Protein AF-A0A7S3HH13-F1 (afdb_monomer)

Mean predicted aligned error: 16.26 Å

Structure (mmCIF, N/CA/C/O backbone):
data_AF-A0A7S3HH13-F1
#
_entry.id   AF-A0A7S3HH13-F1
#
loop_
_atom_site.group_PDB
_atom_site.id
_atom_site.type_symbol
_atom_site.label_atom_id
_atom_site.label_alt_id
_atom_site.label_comp_id
_atom_site.label_asym_id
_atom_site.label_entity_id
_atom_site.label_seq_id
_atom_site.pdbx_PDB_ins_code
_atom_site.Cartn_x
_atom_site.Cartn_y
_atom_site.Cartn_z
_atom_site.occupancy
_atom_site.B_iso_or_equiv
_atom_site.auth_seq_id
_atom_site.auth_comp_id
_atom_site.auth_asym_id
_atom_site.auth_atom_id
_atom_site.pdbx_PDB_model_num
ATOM 1 N N . MET A 1 1 ? 12.851 4.286 -21.267 1.00 44.50 1 MET A N 1
ATOM 2 C CA . MET A 1 1 ? 12.408 3.759 -19.955 1.00 44.50 1 MET A CA 1
ATOM 3 C C . MET A 1 1 ? 12.378 4.936 -18.988 1.00 44.50 1 MET A C 1
ATOM 5 O O . MET A 1 1 ? 13.259 5.768 -19.090 1.00 44.50 1 MET A O 1
ATOM 9 N N . ALA A 1 2 ? 11.354 5.084 -18.144 1.00 58.03 2 ALA A N 1
ATOM 10 C CA . ALA A 1 2 ? 11.076 6.336 -17.416 1.00 58.03 2 ALA A CA 1
ATOM 11 C C . ALA A 1 2 ? 12.051 6.679 -16.261 1.00 58.03 2 ALA A C 1
ATOM 13 O O . ALA A 1 2 ? 11.865 7.698 -15.606 1.00 58.03 2 ALA A O 1
ATOM 14 N N . PHE A 1 3 ? 13.073 5.852 -16.008 1.00 61.41 3 PHE A N 1
ATOM 15 C CA . PHE A 1 3 ? 14.075 6.069 -14.962 1.00 61.41 3 PHE A CA 1
ATOM 16 C C . PHE A 1 3 ? 15.454 5.583 -15.422 1.00 61.41 3 PHE A C 1
ATOM 18 O O . PHE A 1 3 ? 15.578 4.437 -15.853 1.00 61.41 3 PHE A O 1
ATOM 25 N N . ASP A 1 4 ? 16.478 6.425 -15.264 1.00 76.19 4 ASP A N 1
ATOM 26 C CA . ASP A 1 4 ? 17.871 6.103 -15.622 1.00 76.19 4 ASP A CA 1
ATOM 27 C C . ASP A 1 4 ? 18.625 5.362 -14.503 1.00 76.19 4 ASP A C 1
ATOM 29 O O . ASP A 1 4 ? 19.673 4.768 -14.736 1.00 76.19 4 ASP A O 1
ATOM 33 N N . ASN A 1 5 ? 18.092 5.371 -13.274 1.00 85.62 5 ASN A N 1
ATOM 34 C CA . ASN A 1 5 ? 18.726 4.779 -12.095 1.00 85.62 5 ASN A CA 1
ATOM 35 C C . ASN A 1 5 ? 17.755 3.875 -11.327 1.00 85.62 5 ASN A C 1
ATOM 37 O O . ASN A 1 5 ? 16.697 4.322 -10.878 1.00 85.62 5 ASN A O 1
ATOM 41 N N . PHE A 1 6 ? 18.161 2.621 -11.098 1.00 85.94 6 PHE A N 1
ATOM 42 C CA . PHE A 1 6 ? 17.377 1.630 -10.347 1.00 85.94 6 PHE A CA 1
ATOM 43 C C . PHE A 1 6 ? 17.062 2.092 -8.916 1.00 85.94 6 PHE A C 1
ATOM 45 O O . PHE A 1 6 ? 15.923 2.002 -8.466 1.00 85.94 6 PHE A O 1
ATOM 52 N N . SER A 1 7 ? 18.058 2.656 -8.224 1.00 88.31 7 SER A N 1
ATOM 53 C CA . SER A 1 7 ? 17.900 3.167 -6.856 1.00 88.31 7 SER A CA 1
ATOM 54 C C . SER A 1 7 ? 16.862 4.294 -6.782 1.00 88.31 7 SER A C 1
ATOM 56 O O . SER A 1 7 ? 15.969 4.274 -5.937 1.00 88.31 7 SER A O 1
ATOM 58 N N . THR A 1 8 ? 16.904 5.241 -7.726 1.00 88.38 8 THR A N 1
ATOM 59 C CA . THR A 1 8 ? 15.924 6.332 -7.799 1.00 88.38 8 THR A CA 1
ATOM 60 C C . THR A 1 8 ? 14.520 5.801 -8.068 1.00 88.38 8 THR A C 1
ATOM 62 O O . THR A 1 8 ? 13.590 6.205 -7.378 1.00 88.38 8 THR A O 1
ATOM 65 N N . ALA A 1 9 ? 14.367 4.856 -9.004 1.00 88.81 9 ALA A N 1
ATOM 66 C CA . ALA A 1 9 ? 13.074 4.239 -9.297 1.00 88.81 9 ALA A CA 1
ATOM 67 C C . ALA A 1 9 ? 12.477 3.559 -8.054 1.00 88.81 9 ALA A C 1
ATOM 69 O O . ALA A 1 9 ? 11.316 3.794 -7.717 1.00 88.81 9 ALA A O 1
ATOM 70 N N . GLN A 1 10 ? 13.283 2.778 -7.330 1.00 90.19 10 GLN A N 1
ATOM 71 C CA . GLN A 1 10 ? 12.865 2.112 -6.097 1.00 90.19 10 GLN A CA 1
ATOM 72 C C . GLN A 1 10 ? 12.397 3.116 -5.036 1.00 90.19 10 GLN A C 1
ATOM 74 O O . GLN A 1 10 ? 11.313 2.953 -4.472 1.00 90.19 10 GLN A O 1
ATOM 79 N N . ILE A 1 11 ? 13.185 4.165 -4.783 1.00 92.25 11 ILE A N 1
ATOM 80 C CA . ILE A 1 11 ? 12.843 5.200 -3.798 1.00 92.25 11 ILE A CA 1
ATOM 81 C C . ILE A 1 11 ? 11.548 5.916 -4.202 1.00 92.25 11 ILE A C 1
ATOM 83 O O . ILE A 1 11 ? 10.657 6.088 -3.370 1.00 92.25 11 ILE A O 1
ATOM 87 N N . SER A 1 12 ? 11.396 6.290 -5.475 1.00 92.06 12 SER A N 1
ATOM 88 C CA . SER A 1 12 ? 10.181 6.945 -5.971 1.00 92.06 12 SER A CA 1
ATOM 89 C C . SER A 1 12 ? 8.937 6.075 -5.783 1.00 92.06 12 SER A C 1
ATOM 91 O O . SER A 1 12 ? 7.912 6.569 -5.316 1.00 92.06 12 SER A O 1
ATOM 93 N N . ILE A 1 13 ? 9.027 4.777 -6.080 1.00 90.75 13 ILE A N 1
ATOM 94 C CA . ILE A 1 13 ? 7.917 3.829 -5.903 1.00 90.75 13 ILE A CA 1
ATOM 95 C C . ILE A 1 13 ? 7.550 3.682 -4.423 1.00 90.75 13 ILE A C 1
ATOM 97 O O . ILE A 1 13 ? 6.366 3.670 -4.086 1.00 90.75 13 ILE A O 1
ATOM 101 N N . MET A 1 14 ? 8.540 3.625 -3.526 1.00 90.50 14 MET A N 1
ATOM 102 C CA . MET A 1 14 ? 8.284 3.596 -2.082 1.00 90.50 14 MET A CA 1
ATOM 103 C C . MET A 1 14 ? 7.531 4.843 -1.612 1.00 90.50 14 MET A C 1
ATOM 105 O O . MET A 1 14 ? 6.549 4.719 -0.880 1.00 90.50 14 MET A O 1
ATOM 109 N N . VAL A 1 15 ? 7.952 6.032 -2.058 1.00 93.69 15 VAL A N 1
ATOM 110 C CA . VAL A 1 15 ? 7.290 7.297 -1.704 1.00 93.69 15 VAL A CA 1
ATOM 111 C C . VAL A 1 15 ? 5.853 7.323 -2.216 1.00 93.69 15 VAL A C 1
ATOM 113 O O . VAL A 1 15 ? 4.948 7.653 -1.452 1.00 93.69 15 VAL A O 1
ATOM 116 N N . ILE A 1 16 ? 5.624 6.929 -3.471 1.00 91.88 16 ILE A N 1
ATOM 117 C CA . ILE A 1 16 ? 4.275 6.865 -4.050 1.00 91.88 16 ILE A CA 1
ATOM 118 C C . ILE A 1 16 ? 3.397 5.910 -3.236 1.00 91.88 16 ILE A C 1
ATOM 120 O O . ILE A 1 16 ? 2.324 6.308 -2.792 1.00 91.88 16 ILE A O 1
ATOM 124 N N . ASN A 1 17 ? 3.872 4.693 -2.956 1.00 90.75 17 ASN A N 1
ATOM 125 C CA . ASN A 1 17 ? 3.117 3.710 -2.177 1.00 90.75 17 ASN A CA 1
ATOM 126 C C . ASN A 1 17 ? 2.773 4.216 -0.772 1.00 90.75 17 ASN A C 1
ATOM 128 O O . ASN A 1 17 ? 1.643 4.045 -0.312 1.00 90.75 17 ASN A O 1
ATOM 132 N N . PHE A 1 18 ? 3.727 4.858 -0.095 1.00 90.25 18 PHE A N 1
ATOM 133 C CA . PHE A 1 18 ? 3.506 5.409 1.238 1.00 90.25 18 PHE A CA 1
ATOM 134 C C . PHE A 1 18 ? 2.478 6.546 1.224 1.00 90.25 18 PHE A C 1
ATOM 136 O O . PHE A 1 18 ? 1.515 6.514 1.992 1.00 90.25 18 PHE A O 1
ATOM 143 N N . VAL A 1 19 ? 2.642 7.524 0.328 1.00 93.94 19 VAL A N 1
ATOM 144 C CA . VAL A 1 19 ? 1.737 8.678 0.222 1.00 93.94 19 VAL A CA 1
ATOM 145 C C . VAL A 1 19 ? 0.333 8.231 -0.177 1.00 93.94 19 VAL A C 1
ATOM 147 O O . VAL A 1 19 ? -0.637 8.647 0.454 1.00 93.94 19 VAL A O 1
ATOM 150 N N . THR A 1 20 ? 0.205 7.351 -1.172 1.00 91.31 20 THR A N 1
ATOM 151 C CA . THR A 1 20 ? -1.091 6.797 -1.584 1.00 91.31 20 THR A CA 1
ATOM 152 C C . THR A 1 20 ? -1.766 6.057 -0.432 1.00 91.31 20 THR A C 1
ATOM 154 O O . THR A 1 20 ? -2.949 6.282 -0.182 1.00 91.31 20 THR A O 1
ATOM 157 N N . GLY A 1 21 ? -1.016 5.240 0.311 1.00 91.31 21 GLY A N 1
ATOM 158 C CA . GLY A 1 21 ? -1.506 4.577 1.517 1.00 91.31 21 GLY A CA 1
ATOM 159 C C . GLY A 1 21 ? -2.059 5.544 2.551 1.00 91.31 21 GLY A C 1
ATOM 160 O O . GLY A 1 21 ? -3.198 5.410 2.995 1.00 91.31 21 GLY A O 1
ATOM 161 N N . PHE A 1 22 ? -1.265 6.555 2.894 1.00 91.56 22 PHE A N 1
ATOM 162 C CA . PHE A 1 22 ? -1.641 7.566 3.872 1.00 91.56 22 PHE A CA 1
ATOM 163 C C . PHE A 1 22 ? -2.902 8.340 3.458 1.00 91.56 22 PHE A C 1
ATOM 165 O O . PHE A 1 22 ? -3.839 8.466 4.249 1.00 91.56 22 PHE A O 1
ATOM 172 N N . VAL A 1 23 ? -2.964 8.801 2.204 1.00 93.06 23 VAL A N 1
ATOM 173 C CA . VAL A 1 23 ? -4.130 9.517 1.658 1.00 93.06 23 VAL A CA 1
ATOM 174 C C . VAL A 1 23 ? -5.383 8.645 1.708 1.00 93.06 23 VAL A C 1
ATOM 176 O O . VAL A 1 23 ? -6.454 9.132 2.060 1.00 93.06 23 VAL A O 1
ATOM 179 N N . MET A 1 24 ? -5.261 7.355 1.402 1.00 91.94 24 MET A N 1
ATOM 180 C CA . MET A 1 24 ? -6.382 6.419 1.400 1.00 91.94 24 MET A CA 1
ATOM 181 C C . MET A 1 24 ? -6.944 6.168 2.806 1.00 91.94 24 MET A C 1
ATOM 183 O O . MET A 1 24 ? -8.163 6.146 2.990 1.00 91.94 24 MET A O 1
ATOM 187 N N . VAL A 1 25 ? -6.071 6.039 3.810 1.00 92.62 25 VAL A N 1
ATOM 188 C CA . VAL A 1 25 ? -6.474 5.896 5.222 1.00 92.62 25 VAL A CA 1
ATOM 189 C C . VAL A 1 25 ? -7.204 7.148 5.693 1.00 92.62 25 VAL A C 1
ATOM 191 O O . VAL A 1 25 ? -8.279 7.048 6.286 1.00 92.62 25 VAL A O 1
ATOM 194 N N . LEU A 1 26 ? -6.652 8.324 5.381 1.00 92.00 26 LEU A N 1
ATOM 195 C CA . LEU A 1 26 ? -7.261 9.603 5.730 1.00 92.00 26 LEU A CA 1
ATOM 196 C C . LEU A 1 26 ? -8.623 9.778 5.047 1.00 92.00 26 LEU A C 1
ATOM 198 O O . LEU A 1 26 ? -9.594 10.150 5.702 1.00 92.00 26 LEU A O 1
ATOM 202 N N . ALA A 1 27 ? -8.712 9.465 3.753 1.00 91.31 27 ALA A N 1
ATOM 203 C CA . ALA A 1 27 ? -9.956 9.535 2.996 1.00 91.31 27 ALA A CA 1
ATOM 204 C C . ALA A 1 27 ? -11.033 8.641 3.621 1.00 91.31 27 ALA A C 1
ATOM 206 O O . ALA A 1 27 ? -12.136 9.113 3.890 1.00 91.31 27 ALA A O 1
ATOM 207 N N . TYR A 1 28 ? -10.710 7.381 3.926 1.00 90.56 28 TYR A N 1
ATOM 208 C CA . TYR A 1 28 ? -11.639 6.477 4.602 1.00 90.56 28 TYR A CA 1
ATOM 209 C C . TYR A 1 28 ? -12.123 7.039 5.945 1.00 90.56 28 TYR A C 1
ATOM 211 O O . TYR A 1 28 ? -13.329 7.066 6.188 1.00 90.56 28 TYR A O 1
ATOM 219 N N . TYR A 1 29 ? -11.210 7.547 6.778 1.00 88.56 29 TYR A N 1
ATOM 220 C CA . TYR A 1 29 ? -11.561 8.124 8.079 1.00 88.56 29 TYR A CA 1
ATOM 221 C C . TYR A 1 29 ? -12.488 9.339 7.966 1.00 88.56 29 TYR A C 1
ATOM 223 O O . TYR A 1 29 ? -13.421 9.486 8.756 1.00 88.56 29 TYR A O 1
ATOM 231 N N . ILE A 1 30 ? -12.270 10.191 6.963 1.00 91.00 30 ILE A N 1
ATOM 232 C CA . ILE A 1 30 ? -13.158 11.323 6.678 1.00 91.00 30 ILE A CA 1
ATOM 233 C C . ILE A 1 30 ? -14.536 10.816 6.230 1.00 91.00 30 ILE A C 1
ATOM 235 O O . ILE A 1 30 ? -15.552 11.288 6.741 1.00 91.00 30 ILE A O 1
ATOM 239 N N . LEU A 1 31 ? -14.582 9.827 5.328 1.00 89.06 31 LEU A N 1
ATOM 240 C CA . LEU A 1 31 ? -15.837 9.281 4.802 1.00 89.06 31 LEU A CA 1
ATOM 241 C C . LEU A 1 31 ? -16.723 8.652 5.886 1.00 89.06 31 LEU A C 1
ATOM 243 O O . LEU A 1 31 ? -17.940 8.818 5.818 1.00 89.06 31 LEU A O 1
ATOM 247 N N . ILE A 1 32 ? -16.142 7.945 6.862 1.00 88.88 32 ILE A N 1
ATOM 248 C CA . ILE A 1 32 ? -16.908 7.332 7.964 1.00 88.88 32 ILE A CA 1
ATOM 249 C C . ILE A 1 32 ? -17.325 8.342 9.040 1.00 88.88 32 ILE A C 1
ATOM 251 O O . ILE A 1 32 ? -18.280 8.094 9.767 1.00 88.88 32 ILE A O 1
ATOM 255 N N . SER A 1 33 ? -16.619 9.472 9.153 1.00 87.75 33 SER A N 1
ATOM 256 C CA . SER A 1 33 ? -16.915 10.520 10.138 1.00 87.75 33 SER A CA 1
ATOM 257 C C . SER A 1 33 ? -18.142 11.354 9.746 1.00 87.75 33 SER A C 1
ATOM 259 O O . SER A 1 33 ? -18.856 11.876 10.601 1.00 87.75 33 SER A O 1
ATOM 261 N N . VAL A 1 34 ? -18.424 11.461 8.443 1.00 90.62 34 VAL A N 1
ATOM 262 C CA . VAL A 1 34 ? -19.568 12.214 7.919 1.00 90.62 34 VAL A CA 1
ATOM 263 C C . VAL A 1 34 ? -20.762 11.269 7.677 1.00 90.62 34 VAL A C 1
ATOM 265 O O . VAL A 1 34 ? -20.676 10.395 6.812 1.00 90.62 34 VAL A O 1
ATOM 268 N N . PRO A 1 35 ? -21.920 11.465 8.346 1.00 86.81 35 PRO A N 1
ATOM 269 C CA . PRO A 1 35 ? -23.055 10.531 8.286 1.00 86.81 35 PRO A CA 1
ATOM 270 C C . PRO A 1 35 ? -23.601 10.285 6.874 1.00 86.81 35 PRO A C 1
ATOM 272 O O . PRO A 1 35 ? -24.028 9.184 6.543 1.00 86.81 35 PRO A O 1
ATOM 275 N N . ASN A 1 36 ? -23.567 11.312 6.020 1.00 88.81 36 ASN A N 1
ATOM 276 C CA . ASN A 1 36 ? -24.069 11.238 4.646 1.00 88.81 36 ASN A CA 1
ATOM 277 C C . ASN A 1 36 ? -23.162 10.390 3.729 1.00 88.81 36 ASN A C 1
ATOM 279 O O . ASN A 1 36 ? -23.627 9.806 2.755 1.00 88.81 36 ASN A O 1
ATOM 283 N N . THR A 1 37 ? -21.863 10.285 4.033 1.00 87.06 37 THR A N 1
ATOM 284 C CA . THR A 1 37 ? -20.894 9.545 3.202 1.00 87.06 37 THR A CA 1
ATOM 285 C C . THR A 1 37 ? -20.506 8.189 3.777 1.00 87.06 37 THR A C 1
ATOM 287 O O . THR A 1 37 ? -19.787 7.432 3.127 1.00 87.06 37 THR A O 1
ATOM 290 N N . GLU A 1 38 ? -21.008 7.837 4.958 1.00 87.12 38 GLU A N 1
ATOM 291 C CA . GLU A 1 38 ? -20.652 6.603 5.658 1.00 87.12 38 GLU A CA 1
ATOM 292 C C . GLU A 1 38 ? -21.003 5.346 4.838 1.00 87.12 38 GLU A C 1
ATOM 294 O O . GLU A 1 38 ? -20.223 4.393 4.765 1.00 87.12 38 GLU A O 1
ATOM 299 N N . ALA A 1 39 ? -22.155 5.350 4.156 1.00 85.94 39 ALA A N 1
ATOM 300 C CA . ALA A 1 39 ? -22.567 4.252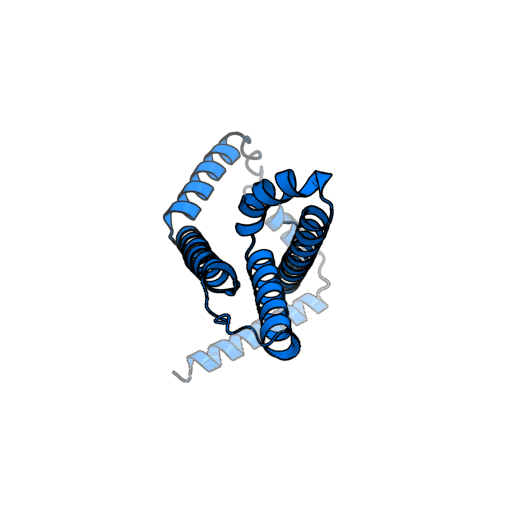 3.281 1.00 85.94 39 ALA A CA 1
ATOM 301 C C . ALA A 1 39 ? -21.601 4.055 2.100 1.00 85.94 39 ALA A C 1
ATOM 303 O O . ALA A 1 39 ? -21.270 2.920 1.756 1.00 85.94 39 ALA A O 1
ATOM 304 N N . VAL A 1 40 ? -21.104 5.156 1.527 1.00 85.69 40 VAL A N 1
ATOM 305 C CA . VAL A 1 40 ? -20.100 5.129 0.456 1.00 85.69 40 VAL A CA 1
ATOM 306 C C . VAL A 1 40 ? -18.767 4.630 1.006 1.00 85.69 40 VAL A C 1
ATOM 308 O O . VAL A 1 40 ? -18.156 3.747 0.409 1.00 85.69 40 VAL A O 1
ATOM 311 N N . GLY A 1 41 ? -18.353 5.111 2.182 1.00 84.56 41 GLY A N 1
ATOM 312 C CA . GLY A 1 41 ? -17.129 4.670 2.857 1.00 84.56 41 GLY A CA 1
ATOM 313 C C . GLY A 1 41 ? -17.103 3.164 3.116 1.00 84.56 41 GLY A C 1
ATOM 314 O O . GLY A 1 41 ? -16.095 2.513 2.844 1.00 84.56 41 GLY A O 1
ATOM 315 N N . ARG A 1 42 ? -18.233 2.584 3.543 1.00 83.31 42 ARG A N 1
ATOM 316 C CA . ARG A 1 42 ? -18.379 1.132 3.745 1.00 83.31 42 ARG A CA 1
ATOM 317 C C . ARG A 1 42 ? -18.225 0.307 2.469 1.00 83.31 42 ARG A C 1
ATOM 319 O O . ARG A 1 42 ? -17.797 -0.836 2.559 1.00 83.31 42 ARG A O 1
ATOM 326 N N . GLN A 1 43 ? -18.563 0.848 1.302 1.00 86.81 43 GLN A N 1
ATOM 327 C CA . GLN A 1 43 ? -18.348 0.154 0.028 1.00 86.81 43 GLN A CA 1
ATOM 328 C C . GLN A 1 43 ? -16.914 0.353 -0.479 1.00 86.81 43 GLN A C 1
ATOM 330 O O . GLN A 1 43 ? -16.267 -0.603 -0.907 1.00 86.81 43 GLN A O 1
ATOM 335 N N . LEU A 1 44 ? -16.391 1.578 -0.369 1.00 85.38 44 LEU A N 1
ATOM 336 C CA . LEU A 1 44 ? -15.047 1.947 -0.825 1.00 85.38 44 LEU A CA 1
ATOM 337 C C . LEU A 1 44 ? -13.932 1.251 -0.035 1.00 85.38 44 LEU A C 1
ATOM 339 O O . LEU A 1 44 ? -12.869 0.985 -0.593 1.00 85.38 44 LEU A O 1
ATOM 343 N N . VAL A 1 45 ? -14.192 0.884 1.226 1.00 84.62 45 VAL A N 1
ATOM 344 C CA . VAL A 1 45 ? -13.249 0.136 2.073 1.00 84.62 45 VAL A CA 1
ATOM 345 C C . VAL A 1 45 ? -12.748 -1.140 1.392 1.00 84.62 45 VAL A C 1
ATOM 347 O O . VAL A 1 45 ? -11.585 -1.495 1.530 1.00 84.62 45 VAL A O 1
ATOM 350 N N . HIS A 1 46 ? -13.594 -1.821 0.613 1.00 84.12 46 HIS A N 1
ATO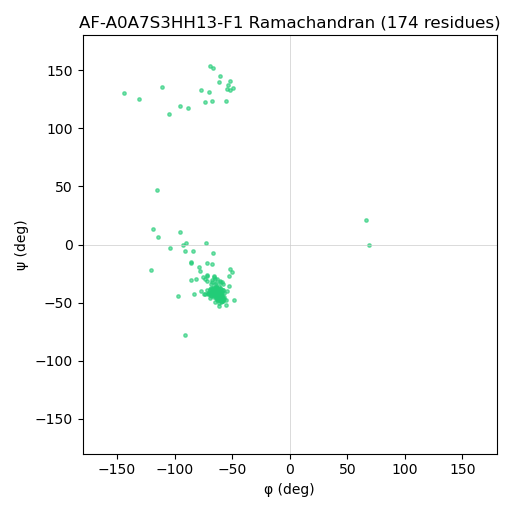M 351 C CA . HIS A 1 46 ? -13.215 -3.063 -0.059 1.00 84.12 46 HIS A CA 1
ATOM 352 C C . HIS A 1 46 ? -12.177 -2.833 -1.156 1.00 84.12 46 HIS A C 1
ATOM 354 O O . HIS A 1 46 ? -11.300 -3.671 -1.343 1.00 84.12 46 HIS A O 1
ATOM 360 N N . LEU A 1 47 ? -12.250 -1.690 -1.842 1.00 85.75 47 LEU A N 1
ATOM 361 C CA . LEU A 1 47 ? -11.255 -1.293 -2.833 1.00 85.75 47 LEU A CA 1
ATOM 362 C C . LEU A 1 47 ? -9.954 -0.857 -2.153 1.00 85.75 47 LEU A C 1
ATOM 364 O O . LEU A 1 47 ? -8.868 -1.230 -2.587 1.00 85.75 47 LEU A O 1
ATOM 368 N N . PHE A 1 48 ? -10.067 -0.096 -1.065 1.00 84.50 48 PHE A N 1
ATOM 369 C CA . PHE A 1 48 ? -8.909 0.386 -0.314 1.00 84.50 48 PHE A CA 1
ATOM 370 C C . PHE A 1 48 ? -8.110 -0.744 0.337 1.00 84.50 48 PHE A C 1
ATOM 372 O O . PHE A 1 48 ? -6.887 -0.679 0.415 1.00 84.50 48 PHE A O 1
ATOM 379 N N . ARG A 1 49 ? -8.785 -1.837 0.695 1.00 83.81 49 ARG A N 1
ATOM 380 C CA . ARG A 1 49 ? -8.171 -3.051 1.243 1.00 83.81 49 ARG A CA 1
ATOM 381 C C . ARG A 1 49 ? -7.278 -3.839 0.301 1.00 83.81 49 ARG A C 1
ATOM 383 O O . ARG A 1 49 ? -6.681 -4.790 0.780 1.00 83.81 49 ARG A O 1
ATOM 390 N N . PHE A 1 50 ? -7.218 -3.493 -0.984 1.00 83.94 50 PHE A N 1
ATOM 391 C CA . PHE A 1 50 ? -6.258 -4.076 -1.928 1.00 83.94 50 PHE A CA 1
ATOM 392 C C . PHE A 1 50 ? -4.885 -3.381 -1.876 1.00 83.94 50 PHE A C 1
ATOM 394 O O . PHE A 1 50 ? -3.953 -3.773 -2.577 1.00 83.94 50 PHE A O 1
ATOM 401 N N . PHE A 1 51 ? -4.771 -2.301 -1.098 1.00 85.62 51 PHE A N 1
ATOM 402 C CA . PHE A 1 51 ? -3.529 -1.572 -0.911 1.00 85.62 51 PHE A CA 1
ATOM 403 C C . PHE A 1 51 ? -2.946 -1.905 0.471 1.00 85.62 51 PHE A C 1
ATOM 405 O O . PHE A 1 51 ? -3.472 -1.430 1.484 1.00 85.62 51 PHE A O 1
ATOM 412 N N . PRO A 1 52 ? -1.801 -2.609 0.549 1.00 84.56 52 PRO A N 1
ATOM 413 C CA . PRO A 1 52 ? -1.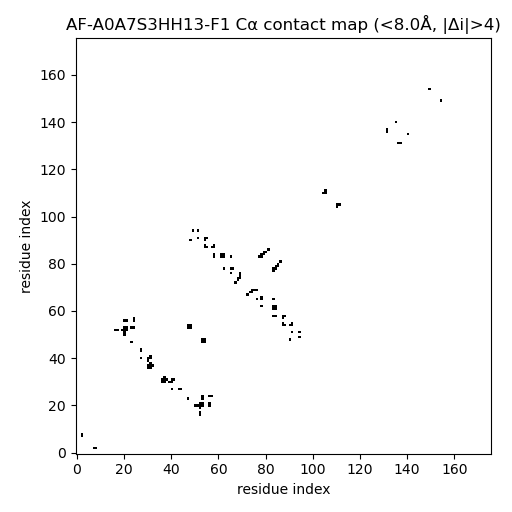192 -2.978 1.829 1.00 84.56 52 PRO A CA 1
ATOM 414 C C . PRO A 1 52 ? -0.937 -1.799 2.779 1.00 84.56 52 PRO A C 1
ATOM 416 O O . PRO A 1 52 ? -1.207 -1.924 3.977 1.00 84.56 52 PRO A O 1
ATOM 419 N N . PRO A 1 53 ? -0.480 -0.624 2.291 1.00 88.75 53 PRO A N 1
ATOM 420 C CA . PRO A 1 53 ? -0.303 0.548 3.145 1.00 88.75 53 PRO A CA 1
ATOM 421 C C . PRO A 1 53 ? -1.592 1.015 3.842 1.00 88.75 53 PRO A C 1
ATOM 423 O O . PRO A 1 53 ? -1.530 1.514 4.967 1.00 88.75 53 PRO A O 1
ATOM 426 N N . TYR A 1 54 ? -2.756 0.836 3.208 1.00 90.19 54 TYR A N 1
ATOM 427 C CA . TYR A 1 54 ? -4.046 1.173 3.806 1.00 90.19 54 TYR A CA 1
ATOM 428 C C . TYR A 1 54 ? -4.401 0.226 4.958 1.00 90.19 54 TYR A C 1
ATOM 430 O O . TYR A 1 54 ? -4.768 0.689 6.040 1.00 90.19 54 TYR A O 1
ATOM 438 N N . ASN A 1 55 ? -4.226 -1.086 4.760 1.00 89.00 55 ASN A N 1
ATOM 439 C CA . ASN A 1 55 ? -4.529 -2.102 5.774 1.00 89.00 55 ASN A CA 1
ATOM 440 C C . ASN A 1 55 ? -3.709 -1.904 7.058 1.00 89.00 55 ASN A C 1
ATOM 442 O O . ASN A 1 55 ? -4.246 -2.055 8.162 1.00 89.00 55 ASN A O 1
ATOM 446 N N . ILE A 1 56 ? -2.438 -1.501 6.913 1.00 90.19 56 ILE A N 1
ATOM 447 C CA . ILE A 1 56 ? -1.563 -1.123 8.032 1.00 90.19 56 ILE A CA 1
ATOM 448 C C . ILE A 1 56 ? -2.137 0.084 8.776 1.00 90.19 56 ILE A C 1
ATOM 450 O O . ILE A 1 56 ? -2.275 0.043 9.998 1.00 90.19 56 ILE A O 1
ATOM 454 N N . GLY A 1 57 ? -2.487 1.153 8.055 1.00 90.56 57 GLY A N 1
ATOM 455 C CA . GLY A 1 57 ? -3.012 2.370 8.670 1.00 90.56 57 GLY A CA 1
ATOM 456 C C . GLY A 1 57 ? -4.335 2.145 9.404 1.00 90.56 57 GLY A C 1
ATOM 457 O O . GLY A 1 57 ? -4.452 2.532 10.564 1.00 90.56 57 GLY A O 1
ATOM 458 N N . GLU A 1 58 ? -5.300 1.459 8.784 1.00 90.19 58 GLU A N 1
ATOM 459 C CA . GLU A 1 58 ? -6.568 1.097 9.441 1.00 90.19 58 GLU A CA 1
ATOM 460 C C . GLU A 1 58 ? -6.309 0.223 10.687 1.00 90.19 58 GLU A C 1
ATOM 462 O O . GLU A 1 58 ? -6.890 0.467 11.745 1.00 90.19 58 GLU A O 1
ATOM 467 N N . GLY A 1 59 ? -5.368 -0.728 10.612 1.00 90.00 59 GLY A N 1
ATOM 468 C CA . GLY A 1 59 ? -4.997 -1.584 11.743 1.00 90.00 59 GLY A CA 1
ATOM 469 C C . GLY A 1 59 ? -4.397 -0.806 12.918 1.00 90.00 59 GLY A C 1
ATOM 470 O O . GLY A 1 59 ? -4.789 -1.025 14.066 1.00 90.00 59 GLY A O 1
ATOM 471 N N . LEU A 1 60 ? -3.493 0.140 12.645 1.00 91.38 60 LEU A N 1
ATOM 472 C CA . LEU A 1 60 ? -2.883 0.994 13.670 1.00 91.38 60 LEU A CA 1
ATOM 473 C C . LEU A 1 60 ? -3.917 1.888 14.359 1.00 91.38 60 LEU A C 1
ATOM 475 O O . LEU A 1 60 ? -3.876 2.043 15.584 1.00 91.38 60 LEU A O 1
ATOM 479 N N . ILE A 1 61 ? -4.858 2.462 13.606 1.00 90.56 61 ILE A N 1
ATOM 480 C CA . ILE A 1 61 ? -5.874 3.336 14.200 1.00 90.56 61 ILE A CA 1
ATOM 481 C C . ILE A 1 61 ? -6.889 2.524 15.014 1.00 90.56 61 ILE A C 1
ATOM 483 O O . ILE A 1 61 ? -7.253 2.942 16.118 1.00 90.56 61 ILE A O 1
ATOM 487 N N . ASN A 1 62 ? -7.291 1.341 14.544 1.00 90.00 62 ASN A N 1
ATOM 488 C CA . ASN A 1 62 ? -8.154 0.439 15.311 1.00 90.00 62 ASN A CA 1
ATOM 489 C C . ASN A 1 62 ? -7.481 -0.018 16.610 1.00 90.00 62 ASN A C 1
ATOM 491 O O . ASN A 1 62 ? -8.120 -0.033 17.666 1.00 90.00 62 ASN A O 1
ATOM 495 N N . LEU A 1 63 ? -6.183 -0.334 16.558 1.00 90.81 63 LEU A N 1
ATOM 496 C CA . LEU A 1 63 ? -5.404 -0.703 17.737 1.00 90.81 63 LEU A CA 1
ATOM 497 C C . LEU A 1 63 ? -5.330 0.456 18.740 1.00 90.81 63 LEU A C 1
ATOM 499 O O . LEU A 1 63 ? -5.593 0.266 19.926 1.00 90.81 63 LEU A O 1
ATOM 503 N N . SER A 1 64 ? -5.048 1.665 18.250 1.00 90.94 64 SER A N 1
ATOM 504 C CA . SER A 1 64 ? -4.965 2.883 19.068 1.00 90.94 64 SER A CA 1
ATOM 505 C C . SER A 1 64 ? -6.314 3.232 19.705 1.00 90.94 64 SER A C 1
ATOM 507 O O . SER A 1 64 ? -6.388 3.543 20.893 1.00 90.94 64 SER A O 1
ATOM 509 N N . SER A 1 65 ? -7.401 3.110 18.939 1.00 88.50 65 SER A N 1
ATOM 510 C CA . SER A 1 65 ? -8.770 3.324 19.423 1.00 88.50 65 SER A CA 1
ATOM 511 C C . SER A 1 65 ? -9.163 2.295 20.482 1.00 88.50 65 SER A C 1
ATOM 513 O O . SER A 1 65 ? -9.809 2.642 21.466 1.00 88.50 65 SER A O 1
ATOM 515 N N . THR A 1 66 ? -8.747 1.038 20.315 1.00 88.56 66 THR A N 1
ATOM 516 C CA . THR A 1 66 ? -9.017 -0.038 21.282 1.00 88.56 66 THR A CA 1
ATOM 517 C C . THR A 1 66 ? -8.221 0.157 22.564 1.00 88.56 66 THR A C 1
ATOM 519 O O . THR A 1 66 ? -8.779 0.036 23.649 1.00 88.56 66 THR A O 1
ATOM 522 N N . TYR A 1 67 ? -6.949 0.551 22.459 1.00 89.44 67 TYR A N 1
ATOM 523 C CA . TYR A 1 67 ? -6.149 0.940 23.619 1.00 89.44 67 TYR A CA 1
ATOM 524 C C . TYR A 1 67 ? -6.813 2.077 24.403 1.00 89.44 67 TYR A C 1
ATOM 526 O O . TYR A 1 67 ? -6.932 1.998 25.625 1.00 89.44 67 TYR A O 1
ATOM 534 N N . TYR A 1 68 ? -7.310 3.100 23.702 1.00 89.69 68 TYR A N 1
ATOM 535 C CA . TYR A 1 68 ? -8.025 4.205 24.333 1.00 89.69 68 TYR A CA 1
ATOM 536 C C . TYR A 1 68 ? -9.304 3.738 25.042 1.00 89.69 68 TYR A C 1
ATOM 538 O O . TYR A 1 68 ? -9.506 4.067 26.207 1.00 89.69 68 TYR A O 1
ATOM 546 N N . ARG A 1 69 ? -10.138 2.918 24.389 1.00 88.31 69 ARG A N 1
ATOM 547 C CA . ARG A 1 69 ? -11.365 2.363 24.992 1.00 88.31 69 ARG A CA 1
ATOM 548 C C . ARG A 1 69 ? -11.077 1.500 26.218 1.00 88.31 69 ARG A C 1
ATOM 550 O O . ARG A 1 69 ? -11.731 1.663 27.243 1.00 88.31 69 ARG A O 1
ATOM 557 N N . ASN A 1 70 ? -10.073 0.635 26.148 1.00 89.56 70 ASN A N 1
ATOM 558 C CA . ASN A 1 70 ? -9.730 -0.239 27.264 1.00 89.56 70 ASN A CA 1
ATOM 559 C C . ASN A 1 70 ? -9.130 0.541 28.445 1.00 89.56 70 ASN A C 1
ATOM 561 O O . ASN A 1 70 ? -9.434 0.249 29.598 1.00 89.56 70 ASN A O 1
ATOM 565 N N . SER A 1 71 ? -8.304 1.555 28.169 1.00 89.00 71 SER A N 1
ATOM 566 C CA . SER A 1 71 ? -7.639 2.358 29.203 1.00 89.00 71 SER A CA 1
ATOM 567 C C . SER A 1 71 ? -8.575 3.385 29.855 1.00 89.00 71 SER A C 1
ATOM 569 O O . SER A 1 71 ? -8.537 3.576 31.068 1.00 89.00 71 SER A O 1
ATOM 571 N N . VAL A 1 72 ? -9.432 4.038 29.063 1.00 89.06 72 VAL A N 1
ATOM 572 C CA . VAL A 1 72 ? -10.278 5.155 29.520 1.00 89.06 72 VAL A CA 1
ATOM 573 C C . VAL A 1 72 ? -11.691 4.706 29.879 1.00 89.06 72 VAL A C 1
ATOM 575 O O . VAL A 1 72 ? -12.210 5.111 30.915 1.00 89.06 72 VAL A O 1
ATOM 578 N N . ASN A 1 73 ? -12.314 3.857 29.057 1.00 86.12 73 ASN A N 1
ATOM 579 C CA . ASN A 1 73 ? -13.695 3.412 29.280 1.00 86.12 73 ASN A CA 1
ATOM 580 C C . ASN A 1 73 ? -13.773 2.125 30.116 1.00 86.12 73 ASN A C 1
ATOM 582 O O . ASN A 1 73 ? -14.872 1.688 30.452 1.00 86.12 73 ASN A O 1
ATOM 586 N N . GLY A 1 74 ? -12.632 1.502 30.439 1.00 85.25 74 GLY A N 1
ATOM 587 C CA . GLY A 1 74 ? -12.584 0.234 31.171 1.00 85.25 74 GLY A CA 1
ATOM 588 C C . GLY A 1 74 ? -13.160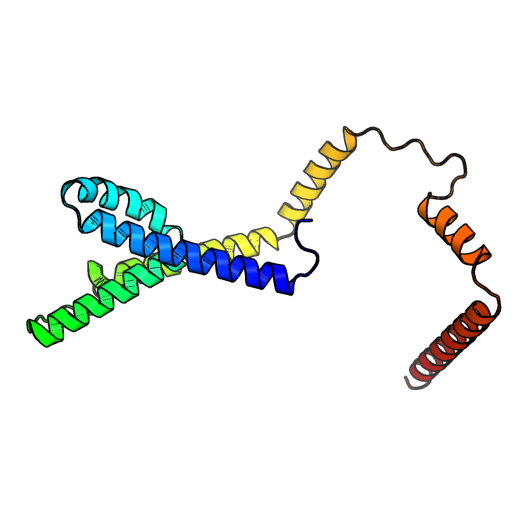 -0.950 30.388 1.00 85.25 74 GLY A C 1
ATOM 589 O O . GLY A 1 74 ? -13.569 -1.945 30.986 1.00 85.25 74 GLY A O 1
ATOM 590 N N . GLU A 1 75 ? -13.231 -0.846 29.059 1.00 84.06 75 GLU A N 1
ATOM 591 C CA . GLU A 1 75 ? -13.651 -1.954 28.202 1.00 84.06 75 GLU A CA 1
ATOM 592 C C . GLU A 1 75 ? -12.581 -3.069 28.191 1.00 84.06 75 GLU A C 1
ATOM 594 O O . GLU A 1 75 ? -11.396 -2.830 28.415 1.00 84.06 75 GLU A O 1
ATOM 599 N N . SER A 1 76 ? -12.994 -4.315 27.944 1.00 80.81 76 SER A N 1
ATOM 600 C CA . SER A 1 76 ? -12.095 -5.481 27.861 1.00 80.81 76 SER A CA 1
ATOM 601 C C . SER A 1 76 ? -12.089 -6.080 26.454 1.00 80.81 76 SER A C 1
ATOM 603 O O . SER A 1 76 ? -12.226 -7.287 26.269 1.00 80.81 76 SER A O 1
ATOM 605 N N . VAL A 1 77 ? -11.954 -5.221 25.441 1.00 83.31 77 VAL A N 1
ATOM 606 C CA . VAL A 1 77 ? -11.900 -5.661 24.040 1.00 83.31 77 VAL A CA 1
ATOM 607 C C . VAL A 1 77 ? -10.516 -6.234 23.739 1.00 83.31 77 VAL A C 1
ATOM 609 O O . VAL A 1 77 ? -9.493 -5.624 24.070 1.00 83.31 77 VAL A O 1
ATOM 612 N N . GLY A 1 78 ? -10.458 -7.402 23.101 1.00 84.44 78 GLY A N 1
ATOM 613 C CA . GLY A 1 78 ? -9.201 -8.022 22.708 1.00 84.44 78 GLY A CA 1
ATOM 614 C C . GLY A 1 78 ? -8.530 -7.240 21.579 1.00 84.44 78 GLY A C 1
ATOM 615 O O . GLY A 1 78 ? -9.136 -6.942 20.555 1.00 84.44 78 GLY A O 1
ATOM 616 N N . TYR A 1 79 ? -7.237 -6.937 21.716 1.00 85.69 79 TYR A N 1
ATOM 617 C CA . TYR A 1 79 ? -6.485 -6.224 20.672 1.00 85.69 79 TYR A CA 1
ATOM 618 C C . TYR A 1 79 ? -6.449 -6.979 19.335 1.00 85.69 79 TYR A C 1
ATOM 620 O O . TYR A 1 79 ? -6.424 -6.357 18.276 1.00 85.69 79 TYR A O 1
ATOM 628 N N . PHE A 1 80 ? -6.476 -8.314 19.393 1.00 83.31 80 PHE A N 1
ATOM 629 C CA . PHE A 1 80 ? -6.480 -9.222 18.242 1.00 83.31 80 PHE A CA 1
ATOM 630 C C . PHE A 1 80 ? -7.881 -9.669 17.823 1.00 83.31 80 PHE A C 1
ATOM 632 O O . PHE A 1 80 ? -8.016 -10.565 16.988 1.00 83.31 80 PHE A O 1
ATOM 639 N N . ASP A 1 81 ? -8.924 -9.047 18.373 1.00 86.69 81 ASP A N 1
ATOM 640 C CA . ASP A 1 81 ? -10.285 -9.362 17.975 1.00 86.69 81 ASP A CA 1
ATOM 641 C C . ASP A 1 81 ? -10.471 -9.081 16.481 1.00 86.69 81 ASP A C 1
ATOM 643 O O . ASP A 1 81 ? -9.904 -8.144 15.903 1.00 86.69 81 ASP A O 1
ATOM 647 N N . TRP A 1 82 ? -11.293 -9.919 15.848 1.00 84.31 82 TRP A N 1
ATOM 648 C CA . TRP A 1 82 ? -11.594 -9.845 14.422 1.00 84.31 82 TRP A CA 1
ATOM 649 C C . TRP A 1 82 ? -11.964 -8.432 13.929 1.00 84.31 82 TRP A C 1
ATOM 651 O O . TRP A 1 82 ? -11.383 -8.000 12.930 1.00 84.31 82 TRP A O 1
ATOM 661 N N . PRO A 1 83 ? -12.867 -7.674 14.592 1.00 80.81 83 PRO A N 1
ATOM 662 C CA . PRO A 1 83 ? -13.205 -6.315 14.169 1.00 80.81 83 PRO A CA 1
ATOM 663 C C . PRO A 1 83 ? -12.107 -5.273 14.428 1.00 80.81 83 PRO A C 1
ATOM 665 O O . PRO A 1 83 ? -12.193 -4.192 13.850 1.00 80.81 83 PRO A O 1
ATOM 668 N N . VAL A 1 84 ? -11.112 -5.568 15.273 1.00 82.31 84 VAL A N 1
ATOM 669 C CA . VAL A 1 84 ? -10.066 -4.617 15.675 1.00 82.31 84 VAL A CA 1
A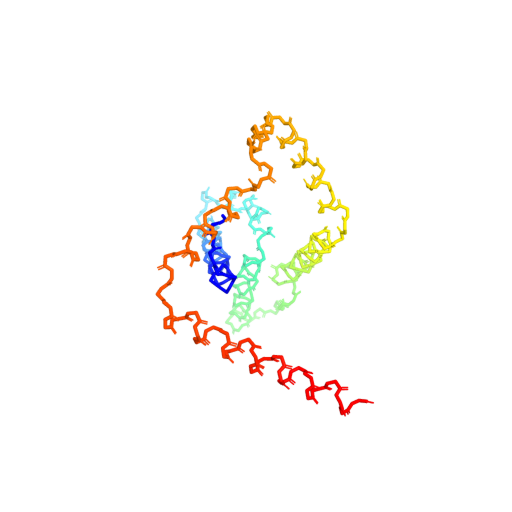TOM 670 C C . VAL A 1 84 ? -8.872 -4.712 14.729 1.00 82.31 84 VAL A C 1
ATOM 672 O O . VAL A 1 84 ? -8.718 -3.881 13.833 1.00 82.31 84 VAL A O 1
ATOM 675 N N . THR A 1 85 ? -8.038 -5.738 14.899 1.00 85.56 85 THR A N 1
ATOM 676 C CA . THR A 1 85 ? -6.840 -5.951 14.070 1.00 85.56 85 THR A CA 1
ATOM 677 C C . THR A 1 85 ? -6.854 -7.283 13.334 1.00 85.56 85 THR A C 1
ATOM 679 O O . THR A 1 85 ? -6.204 -7.391 12.294 1.00 85.56 85 THR A O 1
ATOM 682 N N . GLY A 1 86 ? -7.621 -8.278 13.801 1.00 84.00 86 GLY A N 1
ATOM 683 C CA . GLY A 1 86 ? -7.588 -9.633 13.245 1.00 84.00 86 GLY A CA 1
ATOM 684 C C . GLY A 1 86 ? -7.917 -9.670 11.752 1.00 84.00 86 GLY A C 1
ATOM 685 O O . GLY A 1 86 ? -7.175 -10.252 10.962 1.00 84.00 86 GLY A O 1
ATOM 686 N N . ARG A 1 87 ? -8.973 -8.963 11.336 1.00 86.88 87 ARG A N 1
ATOM 687 C CA . ARG A 1 87 ? -9.351 -8.852 9.922 1.00 86.88 87 ARG A CA 1
ATOM 688 C C . ARG A 1 87 ? -8.236 -8.234 9.074 1.00 86.88 87 ARG A C 1
ATOM 690 O O . ARG A 1 87 ? -7.925 -8.755 8.008 1.00 86.88 87 ARG A O 1
ATOM 697 N N . ASN A 1 88 ? -7.629 -7.151 9.549 1.00 85.81 88 ASN A N 1
ATOM 698 C CA . ASN A 1 88 ? -6.599 -6.419 8.813 1.00 85.81 88 ASN A CA 1
ATOM 699 C C . ASN A 1 88 ? -5.326 -7.259 8.654 1.00 85.81 88 ASN A C 1
ATOM 701 O O . ASN A 1 88 ? -4.763 -7.302 7.564 1.00 85.81 88 ASN A O 1
ATOM 705 N N . ILE A 1 89 ? -4.936 -8.003 9.694 1.00 86.56 89 ILE A N 1
ATOM 706 C CA . ILE A 1 89 ? -3.802 -8.936 9.651 1.00 86.56 89 ILE A CA 1
ATOM 707 C C . ILE A 1 89 ? -4.040 -10.047 8.619 1.00 86.56 89 ILE A C 1
ATOM 709 O O . ILE A 1 89 ? -3.141 -10.356 7.839 1.00 86.56 89 ILE A O 1
ATOM 713 N N . VAL A 1 90 ? -5.246 -10.627 8.569 1.00 88.38 90 VAL A N 1
ATOM 714 C CA . VAL A 1 90 ? -5.565 -11.671 7.579 1.00 88.38 90 VAL A CA 1
ATOM 715 C C . VAL A 1 90 ? -5.523 -11.121 6.155 1.00 88.38 90 VAL A C 1
ATOM 717 O O . VAL A 1 90 ? -4.926 -11.758 5.290 1.00 88.38 90 VAL A O 1
ATOM 720 N N . PHE A 1 91 ? -6.097 -9.941 5.900 1.00 87.81 91 PHE A N 1
ATOM 721 C CA . PHE A 1 91 ? -6.015 -9.318 4.574 1.00 87.81 91 PHE A CA 1
ATOM 722 C C . PHE A 1 91 ? -4.569 -9.018 4.174 1.00 87.81 91 PHE A C 1
ATOM 724 O O . PHE A 1 91 ? -4.177 -9.378 3.068 1.00 87.81 91 PHE A O 1
ATOM 731 N N . MET A 1 92 ? -3.749 -8.483 5.083 1.00 88.12 92 MET A N 1
ATOM 732 C CA . MET A 1 92 ? -2.323 -8.267 4.818 1.00 88.12 92 MET A CA 1
ATOM 733 C C . MET A 1 92 ? -1.568 -9.566 4.514 1.00 88.12 92 MET A C 1
ATOM 735 O O . MET A 1 92 ? -0.683 -9.577 3.662 1.00 88.12 92 MET A O 1
ATOM 739 N N . LEU A 1 93 ? -1.903 -10.670 5.188 1.00 89.75 93 LEU A N 1
ATOM 740 C CA . LEU A 1 93 ? -1.286 -11.970 4.924 1.00 89.75 93 LEU A CA 1
ATOM 741 C C . LEU A 1 93 ? -1.681 -12.509 3.542 1.00 89.75 93 LEU A C 1
ATOM 743 O O . LEU A 1 93 ? -0.828 -13.003 2.806 1.00 89.75 93 LEU A O 1
ATOM 747 N N . VAL A 1 94 ? -2.953 -12.369 3.163 1.00 90.50 94 VAL A N 1
ATOM 748 C CA . VAL A 1 94 ? -3.440 -12.731 1.823 1.00 90.50 94 VAL A CA 1
ATOM 749 C C . VAL A 1 94 ? -2.770 -11.875 0.748 1.00 90.50 94 VAL A C 1
ATOM 751 O O . VAL A 1 94 ? -2.318 -12.416 -0.259 1.00 90.50 94 VAL A O 1
ATOM 754 N N . GLU A 1 95 ? -2.649 -10.565 0.965 1.00 88.31 95 GLU A N 1
ATOM 755 C CA . GLU A 1 95 ? -1.924 -9.666 0.064 1.00 88.31 95 GLU A CA 1
ATOM 756 C C . GLU A 1 95 ? -0.452 -10.060 -0.057 1.00 88.31 95 GLU A C 1
ATOM 758 O O . GLU A 1 95 ? 0.055 -10.142 -1.170 1.00 88.31 95 GLU A O 1
ATOM 763 N N . ALA A 1 96 ? 0.230 -10.359 1.053 1.00 89.19 96 ALA A N 1
ATOM 764 C CA . ALA A 1 96 ? 1.630 -10.778 1.038 1.00 89.19 96 ALA A CA 1
ATOM 765 C C . ALA A 1 96 ? 1.835 -12.043 0.191 1.00 89.19 96 ALA A C 1
ATOM 767 O O . ALA A 1 96 ? 2.730 -12.079 -0.653 1.00 89.19 96 ALA A O 1
ATOM 768 N N . VAL A 1 97 ? 0.970 -13.050 0.356 1.00 91.94 97 VAL A N 1
ATOM 769 C CA . VAL A 1 97 ? 0.974 -14.259 -0.483 1.00 91.94 97 VAL A CA 1
ATOM 770 C C . VAL A 1 97 ? 0.653 -13.919 -1.942 1.00 91.94 97 VAL A C 1
ATOM 772 O O . VAL A 1 97 ? 1.288 -14.457 -2.848 1.00 91.94 97 VAL A O 1
ATOM 775 N N . GLY A 1 98 ? -0.286 -13.002 -2.184 1.00 89.69 98 GLY A N 1
ATOM 776 C CA . GLY A 1 98 ? -0.649 -12.530 -3.519 1.00 89.69 98 GLY A CA 1
ATOM 777 C C . GLY A 1 98 ? 0.514 -11.853 -4.246 1.00 89.69 98 GLY A C 1
ATOM 778 O O . GLY A 1 98 ? 0.868 -12.264 -5.350 1.00 89.69 98 GLY A O 1
ATOM 779 N N . TYR A 1 99 ? 1.155 -10.863 -3.622 1.00 88.00 99 TYR A N 1
ATOM 780 C CA . TYR A 1 99 ? 2.329 -10.184 -4.173 1.00 88.00 99 TYR A CA 1
ATOM 781 C C . TYR A 1 99 ? 3.511 -11.134 -4.339 1.00 88.00 99 TYR A C 1
ATOM 783 O O . TYR A 1 99 ? 4.182 -11.078 -5.365 1.00 88.00 99 TYR A O 1
ATOM 791 N N . PHE A 1 100 ? 3.736 -12.045 -3.391 1.00 87.94 100 PHE A N 1
ATOM 792 C CA . PHE A 1 100 ? 4.752 -13.085 -3.532 1.00 87.94 100 PHE A CA 1
ATOM 793 C C . PHE A 1 100 ? 4.474 -13.986 -4.743 1.00 87.94 100 PHE A C 1
ATOM 795 O O . PHE A 1 100 ? 5.374 -14.250 -5.536 1.00 87.94 100 PHE A O 1
ATOM 802 N N . GLY A 1 101 ? 3.217 -14.384 -4.952 1.00 89.25 101 GLY A N 1
ATOM 803 C CA . GLY A 1 101 ? 2.790 -15.107 -6.147 1.00 89.25 101 GLY A CA 1
ATOM 804 C C . GLY A 1 101 ? 3.031 -14.316 -7.434 1.00 89.25 101 GLY A C 1
ATOM 805 O O . GLY A 1 101 ? 3.534 -14.876 -8.402 1.00 89.25 101 GLY A O 1
ATOM 806 N N . ILE A 1 102 ? 2.741 -13.011 -7.445 1.00 86.56 102 ILE A N 1
ATOM 807 C CA . ILE A 1 102 ? 3.027 -12.132 -8.592 1.00 86.56 102 ILE A CA 1
ATOM 808 C C . ILE A 1 102 ? 4.531 -12.075 -8.870 1.00 86.56 102 ILE A C 1
ATOM 810 O O . ILE A 1 102 ? 4.931 -12.239 -10.019 1.00 86.56 102 ILE A O 1
ATOM 814 N N . VAL A 1 103 ? 5.361 -11.897 -7.840 1.00 87.25 103 VAL A N 1
ATOM 815 C CA . VAL A 1 103 ? 6.826 -11.894 -7.977 1.00 87.25 103 VAL A CA 1
ATOM 816 C C . VAL A 1 103 ? 7.305 -13.219 -8.572 1.00 87.25 103 VAL A C 1
ATOM 818 O O . VAL A 1 103 ? 8.005 -13.219 -9.585 1.00 87.25 103 VAL A O 1
ATOM 821 N N . LEU A 1 104 ? 6.838 -14.352 -8.041 1.00 84.94 104 LEU A N 1
ATOM 822 C CA . LEU A 1 104 ? 7.160 -15.666 -8.597 1.00 84.94 104 LEU A CA 1
ATOM 823 C C . LEU A 1 104 ? 6.697 -15.813 -10.050 1.00 84.94 104 LEU A C 1
ATOM 825 O O . LEU A 1 104 ? 7.435 -16.356 -10.864 1.00 84.94 104 LEU A O 1
ATOM 829 N N . LEU A 1 105 ? 5.515 -15.311 -10.417 1.00 82.06 105 LEU A N 1
ATOM 830 C CA . LEU A 1 105 ? 5.046 -15.322 -11.807 1.00 82.06 105 LEU A CA 1
ATOM 831 C C . LEU A 1 105 ? 5.905 -14.446 -12.728 1.00 82.06 105 LEU A C 1
ATOM 833 O O . LEU A 1 105 ? 6.082 -14.796 -13.895 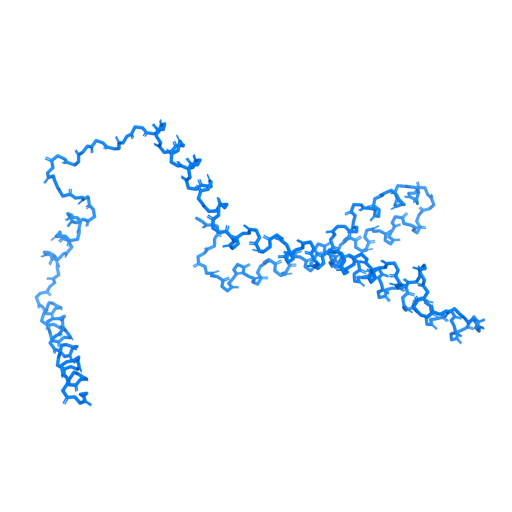1.00 82.06 105 LEU A O 1
ATOM 837 N N . THR A 1 106 ? 6.434 -13.325 -12.231 1.00 76.25 106 THR A N 1
ATOM 838 C CA . THR A 1 106 ? 7.353 -12.476 -13.006 1.00 76.25 106 THR A CA 1
ATOM 839 C C . THR A 1 106 ? 8.733 -13.107 -13.181 1.00 76.25 106 THR A C 1
ATOM 841 O O . THR A 1 106 ? 9.363 -12.902 -14.217 1.00 76.25 106 THR A O 1
ATOM 844 N N . GLU A 1 107 ? 9.183 -13.905 -12.212 1.00 74.31 107 GLU A N 1
ATOM 845 C CA . GLU A 1 107 ? 10.472 -14.601 -12.266 1.00 74.31 107 GLU A CA 1
ATOM 846 C C . GLU A 1 107 ? 10.392 -15.945 -13.009 1.00 74.31 107 GLU A C 1
ATOM 848 O O . GLU A 1 107 ? 11.354 -16.352 -13.668 1.00 74.31 107 GLU A O 1
ATOM 853 N N . PHE A 1 108 ? 9.245 -16.633 -12.977 1.00 77.56 108 PHE A N 1
ATOM 854 C CA . PHE A 1 108 ? 9.057 -17.865 -13.731 1.00 77.56 108 PHE A CA 1
ATOM 855 C C . PHE A 1 108 ? 9.056 -17.566 -15.242 1.00 77.56 108 PHE A C 1
ATOM 857 O O . PHE A 1 108 ? 8.244 -16.831 -15.807 1.00 77.56 108 PHE A O 1
ATOM 864 N N . THR A 1 109 ? 9.965 -18.251 -15.928 1.00 65.31 109 THR A N 1
ATOM 865 C CA . THR A 1 109 ? 10.386 -18.097 -17.326 1.00 65.31 109 THR A CA 1
ATOM 866 C C . THR A 1 109 ? 9.301 -18.036 -18.427 1.00 65.31 109 THR A C 1
ATOM 868 O O . THR A 1 109 ? 9.624 -17.503 -19.496 1.00 65.31 109 THR A O 1
ATOM 871 N N . PRO A 1 110 ? 8.052 -18.549 -18.294 1.00 64.44 110 PRO A N 1
ATOM 872 C CA . PRO A 1 110 ? 7.067 -18.438 -19.375 1.00 64.44 110 PRO A CA 1
ATOM 873 C C . PRO A 1 110 ? 6.501 -17.027 -19.605 1.00 64.44 110 PRO A C 1
ATOM 875 O O . PRO A 1 110 ? 6.148 -16.737 -20.747 1.00 64.44 110 PRO A O 1
ATOM 878 N N . LEU A 1 111 ? 6.439 -16.134 -18.605 1.00 61.00 111 LEU A N 1
ATOM 879 C CA . LEU A 1 111 ? 5.863 -14.790 -18.796 1.00 61.00 111 LEU A CA 1
ATOM 880 C C . LEU A 1 111 ? 6.807 -13.876 -19.591 1.00 61.00 111 LEU A C 1
ATOM 882 O O . LEU A 1 111 ? 6.376 -13.231 -20.545 1.00 61.00 111 LEU A O 1
ATOM 886 N N . LEU A 1 112 ? 8.109 -13.910 -19.282 1.00 61.00 112 LEU A N 1
ATOM 887 C CA . LEU A 1 112 ? 9.145 -13.270 -20.099 1.00 61.00 112 LEU A CA 1
ATOM 888 C C . LEU A 1 112 ? 9.148 -13.832 -21.524 1.00 61.00 112 LEU A C 1
ATOM 890 O O . LEU A 1 112 ? 9.216 -13.053 -22.468 1.00 61.00 112 LEU A O 1
ATOM 894 N N . ARG A 1 113 ? 8.990 -15.155 -21.705 1.00 63.22 113 ARG A N 1
ATOM 895 C CA . ARG A 1 113 ? 8.845 -15.777 -23.037 1.00 63.22 113 ARG A CA 1
ATOM 896 C C . ARG A 1 113 ? 7.590 -15.312 -23.776 1.00 63.22 113 ARG A C 1
ATOM 898 O O . ARG A 1 113 ? 7.659 -15.110 -24.983 1.00 63.22 113 ARG A O 1
ATOM 905 N N . PHE A 1 114 ? 6.464 -15.145 -23.086 1.00 66.81 114 PHE A N 1
ATOM 906 C CA . PHE A 1 114 ? 5.215 -14.674 -23.683 1.00 66.81 114 PHE A CA 1
ATOM 907 C C . PHE A 1 114 ? 5.291 -13.190 -24.062 1.00 66.81 114 PHE A C 1
ATOM 909 O O . PHE A 1 114 ? 4.887 -12.831 -25.165 1.00 66.81 114 PHE A O 1
ATOM 916 N N . ILE A 1 115 ? 5.877 -12.343 -23.210 1.00 64.38 115 ILE A N 1
ATOM 917 C CA . ILE A 1 115 ? 6.140 -10.929 -23.518 1.00 64.38 115 ILE A CA 1
ATOM 918 C C . ILE A 1 115 ? 7.111 -10.824 -24.696 1.00 64.38 115 ILE A C 1
ATOM 920 O O . ILE A 1 115 ? 6.771 -10.163 -25.670 1.00 64.38 115 ILE A O 1
ATOM 924 N N . HIS A 1 116 ? 8.227 -11.567 -24.694 1.00 63.66 116 HIS A N 1
ATOM 925 C CA . HIS A 1 116 ? 9.139 -11.630 -25.843 1.00 63.66 116 HIS A CA 1
ATOM 926 C C . HIS A 1 116 ? 8.424 -12.116 -27.109 1.00 63.66 116 HIS A C 1
ATOM 928 O O . HIS A 1 116 ? 8.675 -11.600 -28.189 1.00 63.66 116 HIS A O 1
ATOM 934 N N . TYR A 1 117 ? 7.519 -13.095 -27.004 1.00 66.31 117 TYR A N 1
ATOM 935 C CA . TYR A 1 117 ? 6.739 -13.606 -28.135 1.00 66.31 117 TYR A CA 1
ATOM 936 C C . TYR A 1 117 ? 5.759 -12.559 -28.696 1.00 66.31 117 TYR A C 1
ATOM 938 O O . TYR A 1 117 ? 5.656 -12.393 -29.914 1.00 66.31 117 TYR A O 1
ATOM 946 N N . VAL A 1 118 ? 5.062 -11.825 -27.826 1.00 70.00 118 VAL A N 1
ATOM 947 C CA . VAL A 1 118 ? 4.138 -10.740 -28.202 1.00 70.00 118 VAL A CA 1
ATOM 948 C C . VAL A 1 118 ? 4.897 -9.537 -28.766 1.00 70.00 118 VAL A C 1
ATOM 950 O O . VAL A 1 118 ? 4.470 -8.944 -29.757 1.00 70.00 118 VAL A O 1
ATOM 953 N N . GLU A 1 119 ? 6.044 -9.206 -28.186 1.00 65.94 119 GLU A N 1
ATOM 954 C CA . GLU A 1 119 ? 6.935 -8.148 -28.652 1.00 65.94 119 GLU A CA 1
ATOM 955 C C . GLU A 1 119 ? 7.543 -8.507 -30.011 1.00 65.94 119 GLU A C 1
ATOM 957 O O . GLU A 1 119 ? 7.507 -7.686 -30.922 1.00 65.94 119 GLU A O 1
ATOM 962 N N . ARG A 1 120 ? 7.922 -9.773 -30.239 1.00 60.97 120 ARG A N 1
ATOM 963 C CA . ARG A 1 120 ? 8.321 -10.278 -31.566 1.00 60.97 120 ARG A CA 1
ATOM 964 C C . ARG A 1 120 ? 7.218 -10.103 -32.611 1.00 60.97 120 ARG A C 1
ATOM 966 O O . ARG A 1 120 ? 7.510 -9.736 -33.745 1.00 60.97 120 ARG A O 1
ATOM 973 N N . LYS A 1 121 ? 5.947 -10.321 -32.241 1.00 58.38 121 LYS A N 1
ATOM 974 C CA . LYS A 1 121 ? 4.802 -10.052 -33.131 1.00 58.38 121 LYS A CA 1
ATOM 975 C C . LYS A 1 121 ? 4.624 -8.558 -33.415 1.00 58.38 121 LYS A C 1
ATOM 977 O O . LYS A 1 121 ? 4.352 -8.206 -34.560 1.00 58.38 121 LYS A O 1
ATOM 982 N N . ARG A 1 122 ? 4.803 -7.680 -32.421 1.00 57.41 122 ARG A N 1
ATOM 983 C CA . ARG A 1 122 ? 4.738 -6.217 -32.620 1.00 57.41 122 ARG A CA 1
ATOM 984 C C . ARG A 1 122 ? 5.894 -5.693 -33.473 1.00 57.41 122 ARG A C 1
ATOM 986 O O . ARG A 1 122 ? 5.653 -4.889 -34.364 1.00 57.41 122 ARG A O 1
ATOM 993 N N . VAL A 1 123 ? 7.109 -6.190 -33.257 1.00 60.41 123 VAL A N 1
ATOM 994 C CA . VAL A 1 123 ? 8.294 -5.840 -34.054 1.00 60.41 123 VAL A CA 1
ATO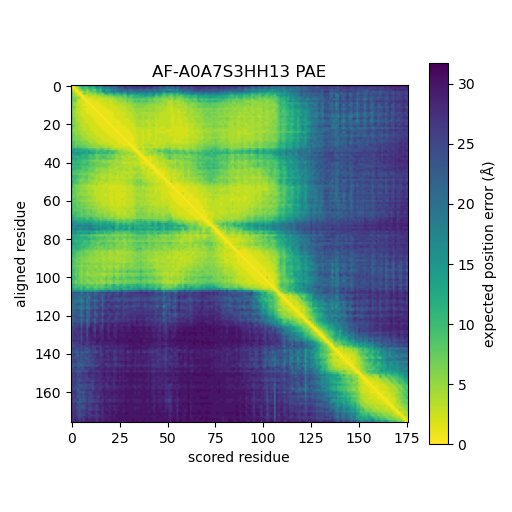M 995 C C . VAL A 1 123 ? 8.172 -6.370 -35.485 1.00 60.41 123 VAL A C 1
ATOM 997 O O . VAL A 1 123 ? 8.611 -5.695 -36.400 1.00 60.41 123 VAL A O 1
ATOM 1000 N N . SER A 1 124 ? 7.481 -7.494 -35.722 1.00 58.44 124 SER A N 1
ATOM 1001 C CA . SER A 1 124 ? 7.221 -7.988 -37.089 1.00 58.44 124 SER A CA 1
ATOM 1002 C C . SER A 1 124 ? 6.271 -7.115 -37.925 1.00 58.44 124 SER A C 1
ATOM 1004 O O . SER A 1 124 ? 6.228 -7.263 -39.143 1.00 58.44 124 SER A O 1
ATOM 1006 N N . LEU A 1 125 ? 5.503 -6.221 -37.286 1.00 64.50 125 LEU A N 1
ATOM 1007 C CA . LEU A 1 125 ? 4.642 -5.244 -37.970 1.00 64.50 125 LEU A CA 1
ATOM 1008 C C . LEU A 1 125 ? 5.397 -3.964 -38.351 1.00 64.50 125 LEU A C 1
ATOM 1010 O O . LEU A 1 125 ? 4.920 -3.197 -39.185 1.00 64.50 125 LEU A O 1
ATOM 1014 N N . ILE A 1 126 ? 6.570 -3.740 -37.760 1.00 59.19 126 ILE A N 1
ATOM 1015 C CA . ILE A 1 126 ? 7.502 -2.702 -38.181 1.00 59.19 126 ILE A CA 1
ATOM 1016 C C . ILE A 1 126 ? 8.374 -3.357 -39.252 1.00 59.19 126 ILE A C 1
ATOM 1018 O O . ILE A 1 126 ? 9.038 -4.357 -38.991 1.00 59.19 126 ILE A O 1
ATOM 1022 N N . ALA A 1 127 ? 8.332 -2.843 -40.483 1.00 60.50 127 ALA A N 1
ATOM 1023 C CA . ALA A 1 127 ? 9.233 -3.326 -41.523 1.00 60.50 127 ALA A CA 1
ATOM 1024 C C . ALA A 1 127 ? 10.678 -3.215 -41.004 1.00 60.50 127 ALA A C 1
ATOM 1026 O O . ALA A 1 127 ? 11.014 -2.180 -40.418 1.00 60.50 127 ALA A O 1
ATOM 1027 N N . PRO A 1 128 ? 11.521 -4.251 -41.170 1.00 64.50 128 PRO A N 1
ATOM 1028 C CA . PRO A 1 128 ? 12.915 -4.146 -40.771 1.00 64.50 128 PRO A CA 1
ATOM 1029 C C . PRO A 1 128 ? 13.516 -2.903 -41.443 1.00 64.50 128 PRO A C 1
ATOM 1031 O O . PRO A 1 128 ? 13.217 -2.662 -42.621 1.00 64.50 128 PRO A O 1
ATOM 1034 N N . PRO A 1 129 ? 14.319 -2.093 -40.723 1.00 63.53 129 PRO A N 1
ATOM 1035 C CA . PRO A 1 129 ? 15.077 -1.035 -41.372 1.00 63.53 129 PRO A CA 1
ATOM 1036 C C . PRO A 1 129 ? 15.843 -1.658 -42.540 1.00 63.53 129 PRO A C 1
ATOM 1038 O O . PRO A 1 129 ? 16.282 -2.810 -42.458 1.00 63.53 129 PRO A O 1
ATOM 1041 N N . ALA A 1 130 ? 15.911 -0.932 -43.658 1.00 64.00 130 ALA A N 1
ATOM 1042 C CA . ALA A 1 130 ? 16.564 -1.432 -44.858 1.00 64.00 130 ALA A CA 1
ATOM 1043 C C . ALA A 1 130 ? 17.951 -1.984 -44.485 1.00 64.00 130 ALA A C 1
ATOM 1045 O O . ALA A 1 130 ? 18.655 -1.330 -43.710 1.00 64.00 130 ALA A O 1
ATOM 1046 N N . PRO A 1 131 ? 18.336 -3.171 -44.993 1.00 60.91 131 PRO A N 1
ATOM 1047 C CA . PRO A 1 131 ? 19.634 -3.747 -44.681 1.00 60.91 131 PRO A CA 1
ATOM 1048 C C . PRO A 1 131 ? 20.717 -2.699 -44.964 1.00 60.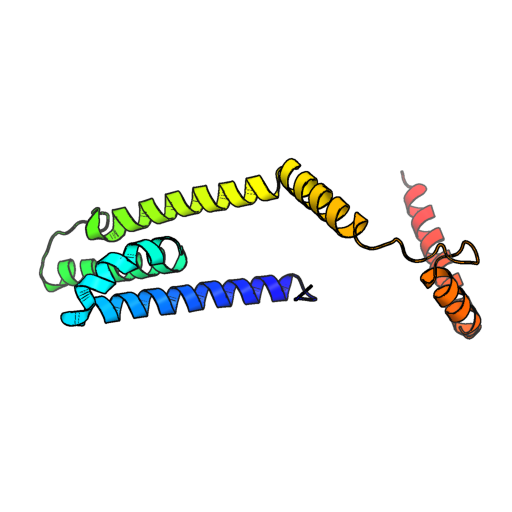91 131 PRO A C 1
ATOM 1050 O O . PRO A 1 131 ? 20.651 -2.041 -46.013 1.00 60.91 131 PRO A O 1
ATOM 1053 N N . PRO A 1 132 ? 21.673 -2.496 -44.040 1.00 57.78 132 PRO A N 1
ATOM 1054 C CA . PRO A 1 132 ? 22.697 -1.482 -44.210 1.00 57.78 132 PRO A CA 1
ATOM 1055 C C . PRO A 1 132 ? 23.402 -1.727 -45.544 1.00 57.78 132 PRO A C 1
ATOM 1057 O O . PRO A 1 132 ? 23.915 -2.818 -45.796 1.00 57.78 132 PRO A O 1
ATOM 1060 N N . LYS A 1 133 ? 23.414 -0.709 -46.418 1.00 59.25 133 LYS A N 1
ATOM 1061 C CA . LYS A 1 133 ? 23.976 -0.790 -47.783 1.00 59.25 133 LYS A CA 1
ATOM 1062 C C . LYS A 1 133 ? 25.414 -1.324 -47.819 1.00 59.25 133 LYS A C 1
ATOM 1064 O O . LYS A 1 133 ? 25.843 -1.818 -48.856 1.00 59.25 133 LYS A O 1
ATOM 1069 N N . ASN A 1 134 ? 26.131 -1.234 -46.697 1.00 58.88 134 ASN A N 1
ATOM 1070 C CA . ASN A 1 134 ? 27.554 -1.525 -46.594 1.00 58.88 134 ASN A CA 1
ATOM 1071 C C . ASN A 1 134 ? 27.877 -2.741 -45.705 1.00 58.88 134 ASN A C 1
ATOM 1073 O O . ASN A 1 134 ? 29.051 -2.986 -45.453 1.00 58.88 134 ASN A O 1
ATOM 1077 N N . GLY A 1 135 ? 26.881 -3.495 -45.218 1.00 62.91 135 GLY A N 1
ATOM 1078 C CA . GLY A 1 135 ? 27.102 -4.681 -44.372 1.00 62.91 135 GLY A CA 1
ATOM 1079 C C . GLY A 1 135 ? 27.655 -4.403 -42.965 1.00 62.91 135 GLY A C 1
ATOM 1080 O O . GLY A 1 135 ? 27.834 -5.343 -42.198 1.00 62.91 135 GLY A O 1
ATOM 1081 N N . TYR A 1 136 ? 27.895 -3.135 -42.628 1.00 56.72 136 TYR A N 1
ATOM 1082 C CA . TYR A 1 136 ? 28.264 -2.665 -41.296 1.00 56.72 136 TYR A CA 1
ATOM 1083 C C . TYR A 1 136 ? 27.106 -1.858 -40.713 1.00 56.72 136 TYR A C 1
ATOM 1085 O O . TYR A 1 136 ? 26.521 -1.032 -41.421 1.00 56.72 136 TYR A O 1
ATOM 1093 N N . ASP A 1 137 ? 26.790 -2.115 -39.447 1.00 62.91 137 ASP A N 1
ATOM 1094 C CA . ASP A 1 137 ? 25.776 -1.382 -38.696 1.00 62.91 137 ASP A CA 1
ATOM 1095 C C . ASP A 1 137 ? 26.224 0.078 -38.463 1.00 62.91 137 ASP A C 1
ATOM 1097 O O . ASP A 1 137 ? 27.416 0.402 -38.475 1.00 62.91 137 ASP A O 1
ATOM 1101 N N . GLU A 1 138 ? 25.255 0.989 -38.341 1.00 67.56 138 GLU A N 1
ATOM 1102 C CA . GLU A 1 138 ? 25.475 2.445 -38.283 1.00 67.56 138 GLU A CA 1
ATOM 1103 C C . GLU A 1 138 ? 26.346 2.862 -37.083 1.00 67.56 138 GLU A C 1
ATOM 1105 O O . GLU A 1 138 ? 27.184 3.755 -37.201 1.00 67.56 138 GLU A O 1
ATOM 1110 N N . ASP A 1 139 ? 26.236 2.135 -35.971 1.00 71.44 139 ASP A N 1
ATOM 1111 C CA . ASP A 1 139 ? 27.038 2.303 -34.757 1.00 71.44 139 ASP A CA 1
ATOM 1112 C C . ASP A 1 139 ? 28.521 1.944 -34.966 1.00 71.44 139 ASP A C 1
ATOM 1114 O O . ASP A 1 139 ? 29.410 2.634 -34.461 1.00 71.44 139 ASP A O 1
ATOM 1118 N N . VAL A 1 140 ? 28.812 0.909 -35.760 1.00 72.50 140 VAL A N 1
ATOM 1119 C CA . VAL A 1 140 ? 30.182 0.498 -36.110 1.00 72.50 140 VAL A CA 1
ATOM 1120 C C . VAL A 1 140 ? 30.852 1.538 -37.009 1.00 72.50 140 VAL A C 1
ATOM 1122 O O . VAL A 1 140 ? 32.051 1.798 -36.875 1.00 72.50 140 VAL A O 1
ATOM 1125 N N . LEU A 1 141 ? 30.095 2.146 -37.925 1.00 70.56 141 LEU A N 1
ATOM 1126 C CA . LEU A 1 141 ? 30.602 3.202 -38.805 1.00 70.56 141 LEU A CA 1
ATOM 1127 C C . LEU A 1 141 ? 30.874 4.496 -38.029 1.00 70.56 141 LEU A C 1
ATOM 1129 O O . LEU A 1 141 ? 31.930 5.104 -38.223 1.00 70.56 141 LEU A O 1
ATOM 1133 N N . GLU A 1 142 ? 29.975 4.871 -37.119 1.00 74.81 142 GLU A N 1
ATOM 1134 C CA . GLU A 1 142 ? 30.156 6.033 -36.245 1.00 74.81 142 GLU A CA 1
ATOM 1135 C C . GLU A 1 142 ? 31.375 5.856 -35.326 1.00 74.81 142 GLU A C 1
ATOM 1137 O O . GLU A 1 142 ? 32.189 6.773 -35.180 1.00 74.81 142 GLU A O 1
ATOM 1142 N N . GLU A 1 143 ? 31.568 4.662 -34.760 1.00 69.12 143 GLU A N 1
ATOM 1143 C CA . GLU A 1 143 ? 32.740 4.372 -33.933 1.00 69.12 143 GLU A CA 1
ATOM 1144 C C . GLU A 1 143 ? 34.038 4.381 -34.760 1.00 69.12 143 GLU A C 1
ATOM 1146 O O . GLU A 1 143 ? 35.058 4.912 -34.315 1.00 69.12 143 GLU A O 1
ATOM 1151 N N . ALA A 1 144 ? 34.014 3.884 -36.003 1.00 72.88 144 ALA A N 1
ATOM 1152 C CA . ALA A 1 144 ? 35.168 3.944 -36.901 1.00 72.88 144 ALA A CA 1
ATOM 1153 C C . ALA A 1 144 ? 35.557 5.388 -37.273 1.00 72.88 144 ALA A C 1
ATOM 1155 O O . ALA A 1 144 ? 36.749 5.694 -37.398 1.00 72.88 144 ALA A O 1
ATOM 1156 N N . GLU A 1 145 ? 34.585 6.286 -37.440 1.00 76.88 145 GLU A N 1
ATOM 1157 C CA . GLU A 1 145 ? 34.846 7.716 -37.636 1.00 76.88 145 GLU A CA 1
ATOM 1158 C C . GLU A 1 145 ? 35.349 8.386 -36.358 1.00 76.88 145 GLU A C 1
ATOM 1160 O O . GLU A 1 145 ? 36.339 9.123 -36.404 1.00 76.88 145 GLU A O 1
ATOM 1165 N N . ARG A 1 146 ? 34.755 8.067 -35.203 1.00 74.75 146 ARG A N 1
ATOM 1166 C CA . ARG A 1 146 ? 35.217 8.556 -33.899 1.00 74.75 146 ARG A CA 1
ATOM 1167 C C . ARG A 1 146 ? 36.685 8.207 -33.681 1.00 74.75 146 ARG A C 1
ATOM 1169 O O . ARG A 1 146 ? 37.466 9.100 -33.360 1.00 74.75 146 ARG A O 1
ATOM 1176 N N . VAL A 1 147 ? 37.075 6.955 -33.937 1.00 71.75 147 VAL A N 1
ATOM 1177 C CA . VAL A 1 147 ? 38.456 6.459 -33.797 1.00 71.75 147 VAL A CA 1
ATOM 1178 C C . VAL A 1 147 ? 39.436 7.191 -34.720 1.00 71.75 147 VAL A C 1
ATOM 1180 O O . VAL A 1 147 ? 40.558 7.477 -34.301 1.00 71.75 147 VAL A O 1
ATOM 1183 N N . LYS A 1 148 ? 39.026 7.569 -35.940 1.00 71.75 148 LYS A N 1
ATOM 1184 C CA . LYS A 1 148 ? 39.873 8.359 -36.859 1.00 71.75 148 LYS A CA 1
ATOM 1185 C C . LYS A 1 148 ? 40.162 9.771 -36.349 1.00 71.75 148 LYS A C 1
ATOM 1187 O O . LYS A 1 148 ? 41.197 10.335 -36.697 1.00 71.75 148 LYS A O 1
ATOM 1192 N N . HIS A 1 149 ? 39.268 10.336 -35.540 1.00 71.00 149 HIS A N 1
ATOM 1193 C CA . HIS A 1 149 ? 39.399 11.687 -34.997 1.00 71.00 149 HIS A CA 1
ATOM 1194 C C . HIS A 1 149 ? 40.072 11.745 -33.618 1.00 71.00 149 HIS A C 1
ATOM 1196 O O . HIS A 1 149 ? 40.280 12.840 -33.092 1.00 71.00 149 HIS A O 1
ATOM 1202 N N . ILE A 1 150 ? 40.463 10.604 -33.040 1.00 69.19 150 ILE A N 1
ATOM 1203 C CA . ILE A 1 150 ? 41.181 10.577 -31.761 1.00 69.19 150 ILE A CA 1
ATOM 1204 C C . ILE A 1 150 ? 42.627 11.058 -31.983 1.00 69.19 150 ILE A C 1
ATOM 1206 O O . ILE A 1 150 ? 43.358 10.463 -32.780 1.00 69.19 150 ILE A O 1
ATOM 1210 N N . PRO A 1 151 ? 43.091 12.108 -31.279 1.00 72.25 151 PRO A N 1
ATOM 1211 C CA . PRO A 1 151 ? 44.474 12.555 -31.373 1.00 72.25 151 PRO A CA 1
ATOM 1212 C C . PRO A 1 151 ? 45.432 11.446 -30.912 1.00 72.25 151 PRO A C 1
ATOM 1214 O O . PRO A 1 151 ? 45.199 10.763 -29.917 1.00 72.25 151 PRO A O 1
ATOM 1217 N N . VAL A 1 152 ? 46.552 11.287 -31.622 1.00 66.81 152 VAL A N 1
ATOM 1218 C CA . VAL A 1 152 ? 47.513 10.168 -31.486 1.00 66.81 152 VAL A CA 1
ATOM 1219 C C . VAL A 1 152 ? 48.011 9.944 -30.046 1.00 66.81 152 VAL A C 1
ATOM 1221 O O . VAL A 1 152 ? 48.344 8.827 -29.652 1.00 66.81 152 VAL A O 1
ATOM 1224 N N . VAL A 1 153 ? 48.020 11.008 -29.238 1.00 68.69 153 VAL A N 1
ATOM 1225 C CA . VAL A 1 153 ? 48.392 10.992 -27.815 1.00 68.69 153 VAL A CA 1
ATOM 1226 C C . VAL A 1 153 ? 47.429 10.140 -26.977 1.00 68.69 153 VAL A C 1
ATOM 1228 O O . VAL A 1 153 ? 47.864 9.441 -26.059 1.00 68.69 153 VAL A O 1
ATOM 1231 N N . ASP A 1 154 ? 46.138 10.145 -27.303 1.00 70.69 154 ASP A N 1
ATOM 1232 C CA . ASP A 1 154 ? 45.125 9.375 -26.580 1.00 70.69 154 ASP A CA 1
ATOM 1233 C C . ASP A 1 154 ? 45.092 7.906 -27.020 1.00 70.69 154 ASP A C 1
ATOM 1235 O O . ASP A 1 154 ? 44.880 7.025 -26.182 1.00 70.69 154 ASP A O 1
ATOM 1239 N N . LEU A 1 155 ? 45.437 7.615 -28.280 1.00 68.94 155 LEU A N 1
ATOM 1240 C CA . LEU A 1 155 ? 45.638 6.242 -28.762 1.00 68.94 155 LEU A CA 1
ATOM 1241 C C . LEU A 1 155 ? 46.817 5.565 -28.051 1.00 68.94 155 LEU A C 1
ATOM 1243 O O . LEU A 1 155 ? 46.694 4.426 -27.600 1.00 68.94 155 LEU A O 1
ATOM 1247 N N . ALA A 1 156 ? 47.930 6.280 -27.858 1.00 71.94 156 ALA A N 1
ATOM 1248 C CA . ALA A 1 156 ? 49.075 5.768 -27.102 1.00 71.94 156 ALA A CA 1
ATOM 1249 C C . ALA A 1 156 ? 48.716 5.489 -25.627 1.00 71.94 156 ALA A C 1
ATOM 1251 O O . ALA A 1 156 ? 49.139 4.483 -25.051 1.00 71.94 156 ALA A O 1
ATOM 1252 N N . ARG A 1 157 ? 47.877 6.335 -25.008 1.00 74.56 157 ARG A N 1
ATOM 1253 C CA . ARG A 1 157 ? 47.364 6.096 -23.646 1.00 74.56 157 ARG A CA 1
ATOM 1254 C C . ARG A 1 157 ? 46.431 4.889 -23.578 1.00 74.56 157 ARG A C 1
ATOM 1256 O O . ARG A 1 157 ? 46.501 4.139 -22.605 1.00 74.56 157 ARG A O 1
ATOM 1263 N N . GLN A 1 158 ? 45.576 4.689 -24.579 1.00 74.44 158 GLN A N 1
ATOM 1264 C CA . GLN A 1 158 ? 44.696 3.520 -24.650 1.00 74.44 158 GLN A CA 1
ATOM 1265 C C . GLN A 1 158 ? 45.484 2.227 -24.879 1.00 74.44 158 GLN A C 1
ATOM 1267 O O . GLN A 1 158 ? 45.242 1.246 -24.177 1.00 74.44 158 GLN A O 1
ATOM 1272 N N . GLN A 1 159 ? 46.482 2.237 -25.767 1.00 75.69 159 GLN A N 1
ATOM 1273 C CA . GLN A 1 159 ? 47.372 1.093 -25.980 1.00 75.69 159 GLN A CA 1
ATOM 1274 C C . GLN A 1 159 ? 48.146 0.730 -24.707 1.00 75.69 159 GLN A C 1
ATOM 1276 O O . GLN A 1 159 ? 48.168 -0.440 -24.328 1.00 75.69 159 GLN A O 1
ATOM 1281 N N . ASN A 1 160 ? 48.687 1.716 -23.984 1.00 77.00 160 ASN A N 1
ATOM 1282 C CA . ASN A 1 160 ? 49.364 1.465 -22.708 1.00 77.00 160 ASN A CA 1
ATOM 1283 C C . ASN A 1 160 ? 48.415 0.887 -21.643 1.00 77.00 160 ASN A C 1
ATOM 1285 O O . ASN A 1 160 ? 48.807 -0.002 -20.890 1.00 77.00 160 ASN A O 1
ATOM 1289 N N . LYS A 1 161 ? 47.153 1.338 -21.591 1.00 77.25 161 LYS A N 1
ATOM 1290 C CA . LYS A 1 161 ? 46.141 0.777 -20.678 1.00 77.25 161 LYS A CA 1
ATOM 1291 C C . LYS A 1 161 ? 45.758 -0.660 -21.044 1.00 77.25 161 LYS A C 1
ATOM 1293 O O . LYS A 1 161 ? 45.653 -1.493 -20.148 1.00 77.25 161 LYS A O 1
ATOM 1298 N N . MET A 1 162 ? 45.600 -0.958 -22.334 1.00 75.25 162 MET A N 1
ATOM 1299 C CA . MET A 1 162 ? 45.299 -2.306 -22.836 1.00 75.25 162 MET A CA 1
ATOM 1300 C C . MET A 1 162 ? 46.446 -3.279 -22.543 1.00 75.25 162 MET A C 1
ATOM 1302 O O . MET A 1 162 ? 46.211 -4.372 -22.032 1.00 75.25 162 MET A O 1
ATOM 1306 N N . GLN A 1 163 ? 47.694 -2.862 -22.779 1.00 77.38 163 GLN A N 1
ATOM 1307 C CA . GLN A 1 163 ? 48.875 -3.667 -22.455 1.00 77.38 163 GLN A CA 1
ATOM 1308 C C . GLN A 1 163 ? 49.012 -3.894 -20.944 1.00 77.38 163 GLN A C 1
ATOM 1310 O O . GLN A 1 163 ? 49.303 -5.009 -20.514 1.00 77.38 163 GLN A O 1
ATOM 1315 N N . ALA A 1 164 ? 48.733 -2.877 -20.121 1.00 76.12 164 ALA A N 1
ATOM 1316 C CA . ALA A 1 164 ? 48.729 -3.024 -18.667 1.00 76.12 164 ALA A CA 1
ATOM 1317 C C . ALA A 1 164 ? 47.630 -3.989 -18.178 1.00 76.12 164 ALA A C 1
ATOM 1319 O O . ALA A 1 164 ? 47.877 -4.792 -17.277 1.00 76.12 164 ALA A O 1
ATOM 1320 N N . GLN A 1 165 ? 46.439 -3.963 -18.787 1.00 76.00 165 GLN A N 1
ATOM 1321 C CA . GLN A 1 165 ? 45.349 -4.896 -18.471 1.00 76.00 165 GLN A CA 1
ATOM 1322 C C . GLN A 1 165 ? 45.672 -6.334 -18.891 1.00 76.00 165 GLN A C 1
ATOM 1324 O O . GLN A 1 165 ? 45.430 -7.257 -18.115 1.00 76.00 165 GLN A O 1
ATOM 1329 N N . GLN A 1 166 ? 46.283 -6.529 -20.062 1.00 73.50 166 GLN A N 1
ATOM 1330 C CA . GLN A 1 166 ? 46.731 -7.847 -20.523 1.00 73.50 166 GLN A CA 1
ATOM 1331 C C . GLN A 1 166 ? 47.861 -8.404 -19.647 1.00 73.50 166 GLN A C 1
ATOM 1333 O O . GLN A 1 166 ? 47.838 -9.581 -19.290 1.00 73.50 166 GLN A O 1
ATOM 1338 N N . ALA A 1 167 ? 48.804 -7.561 -19.215 1.00 73.12 167 ALA A N 1
ATOM 1339 C CA . ALA A 1 167 ? 49.858 -7.955 -18.279 1.00 73.12 167 ALA A CA 1
ATOM 1340 C C . ALA A 1 167 ? 49.299 -8.335 -16.895 1.00 73.12 167 ALA A C 1
ATOM 1342 O O . ALA A 1 167 ? 49.774 -9.286 -16.269 1.00 73.12 167 ALA A O 1
ATOM 1343 N N . HIS A 1 168 ? 48.263 -7.632 -16.424 1.00 67.00 168 HIS A N 1
ATOM 1344 C CA . HIS A 1 168 ? 47.562 -7.990 -15.191 1.00 67.00 168 HIS A CA 1
ATOM 1345 C C . HIS A 1 168 ? 46.776 -9.302 -15.327 1.00 67.00 168 HIS A C 1
ATOM 1347 O O . HIS A 1 168 ? 46.872 -10.145 -14.438 1.00 67.00 168 HIS A O 1
ATOM 1353 N N . GLN A 1 169 ? 46.058 -9.523 -16.432 1.00 69.75 169 GLN A N 1
ATOM 1354 C CA . GLN A 1 169 ? 45.325 -10.774 -16.671 1.00 69.75 169 GLN A CA 1
ATOM 1355 C C . GLN A 1 169 ? 46.257 -11.983 -16.842 1.00 69.75 169 GLN A C 1
ATOM 1357 O O . GLN A 1 169 ? 45.991 -13.039 -16.268 1.00 69.75 169 GLN A O 1
ATOM 1362 N N . GLY A 1 170 ? 47.386 -11.825 -17.540 1.00 64.31 170 GLY A N 1
ATOM 1363 C CA . GLY A 1 170 ? 48.396 -12.881 -17.677 1.00 64.31 170 GLY A CA 1
ATOM 1364 C C . GLY A 1 170 ? 49.053 -13.265 -16.345 1.00 64.31 170 GLY A C 1
ATOM 1365 O O . GLY A 1 170 ? 49.331 -14.438 -16.109 1.00 64.31 170 GLY A O 1
ATOM 1366 N N . ARG A 1 171 ? 49.228 -12.307 -15.423 1.00 59.47 171 ARG A N 1
ATOM 1367 C CA . ARG A 1 171 ? 49.705 -12.587 -14.056 1.00 59.47 171 ARG A CA 1
ATOM 1368 C C . ARG A 1 171 ? 48.706 -13.382 -13.214 1.00 59.47 171 ARG A C 1
ATOM 1370 O O . ARG A 1 171 ? 49.145 -14.169 -12.386 1.00 59.47 171 ARG A O 1
ATOM 1377 N N . PHE A 1 172 ? 47.401 -13.210 -13.421 1.00 57.25 172 PHE A N 1
ATOM 1378 C CA . PHE A 1 172 ? 46.382 -14.010 -12.730 1.00 57.25 172 PHE A CA 1
ATOM 1379 C C . PHE A 1 172 ? 46.289 -15.446 -13.267 1.00 57.25 172 PHE A C 1
ATOM 1381 O O . PHE A 1 172 ? 45.999 -16.354 -12.496 1.00 57.25 172 PHE A O 1
ATOM 1388 N N . GLN A 1 173 ? 46.586 -15.673 -14.551 1.00 57.59 173 GLN A N 1
ATOM 1389 C CA . GLN A 1 173 ? 46.590 -17.017 -15.146 1.00 57.59 173 GLN A CA 1
ATOM 1390 C C . GLN A 1 173 ? 47.848 -17.843 -14.818 1.00 57.59 173 GLN A C 1
ATOM 1392 O O . GLN A 1 173 ? 47.803 -19.060 -14.918 1.00 57.59 173 GLN A O 1
ATOM 1397 N N . ALA A 1 174 ? 48.954 -17.211 -14.408 1.00 58.19 174 ALA A N 1
ATOM 1398 C CA . ALA A 1 174 ? 50.211 -17.896 -14.079 1.00 58.19 174 ALA A CA 1
ATOM 1399 C C . ALA A 1 174 ? 50.342 -18.334 -12.600 1.00 58.19 174 ALA A C 1
ATOM 1401 O O . ALA A 1 174 ? 51.388 -18.851 -12.212 1.00 58.19 174 ALA A O 1
ATOM 1402 N N . VAL A 1 175 ? 49.322 -18.090 -11.763 1.00 59.72 175 VAL A N 1
ATOM 1403 C CA . VAL A 1 175 ? 49.309 -18.412 -10.314 1.00 59.72 175 VAL A CA 1
ATOM 1404 C C . VAL A 1 175 ? 48.185 -19.411 -9.962 1.00 59.72 175 VAL A C 1
ATOM 1406 O O . VAL A 1 175 ? 47.868 -19.614 -8.794 1.00 59.72 175 VAL A O 1
ATOM 1409 N N . SER A 1 176 ? 47.573 -20.051 -10.964 1.00 48.78 176 SER A N 1
ATOM 1410 C CA . SER A 1 176 ? 46.675 -21.215 -10.818 1.00 48.78 176 SER A CA 1
ATOM 1411 C C . SER A 1 176 ? 47.324 -22.446 -11.434 1.00 48.78 176 SER A C 1
ATOM 1413 O O . SER A 1 176 ? 47.095 -23.547 -10.893 1.00 48.78 176 SER A O 1
#

InterPro domains:
  IPR013525 ABC-2 type transporter, transmembrane domain [PF12698] (3-105)

Organism: NCBI:txid89044

Foldseek 3Di:
DPDPDPVVVVVVVVVVLLVVLVVLLVVLVVQCVDPVRNVVSVVCVVVSLLRLSVLVSQLVVLLVVVCCCCVPVVDDDDNCDCVRNVVSVVSNVVSVVVVVVVVVVVVPPVVVVVVVVVVVVVVVVVPPDDCPPVNDDPVRVVVVVVVVPDPVVVVVVVVVVVVVVVVVVVVVVVVD

Sequence (176 aa):
MAFDNFSTAQISIMVINFVTGFVMVLAYYILISVPNTEAVGRQLVHLFRFFPPYNIGEGLINLSSTYYRNSVNGESVGYFDWPVTGRNIVFMLVEAVGYFGIVLLTEFTPLLRFIHYVERKRVSLIAPPAPPKNGYDEDVLEEAERVKHIPVVDLARQQNKMQAQQAHQGRFQAVS

Secondary structure (DSSP, 8-state):
---S-HHHHHHHHHHHHHHHHHHHHHHHHHHHHSTTTHHHHHHHHHHHTTSHHHHHHHHHHHHHHHHHHHHHS-----TT-IIIIIHHHHHHHHHHHHHHHHHHHHHSHHHHHHHHHHHHHHHTTSPPPPPPTTSS-HHHHHHHHHHHTS-HHHHHHHHHHHHHHHHHHHHHHTT-

pLDDT: mean 78.93, std 11.81, range [44.5, 93.94]

Solvent-accessible surface area (backbone atoms only — not comparable to full-atom values): 9911 Å² total; per-residue (Å²): 125,102,58,96,45,72,69,58,46,54,52,52,51,52,51,50,49,50,52,54,17,53,53,51,36,51,49,44,55,53,25,56,71,38,81,91,38,26,70,57,28,68,59,48,47,66,66,48,60,74,37,66,53,20,35,52,48,52,26,52,52,36,44,53,52,46,52,46,38,34,72,74,70,66,46,88,76,59,68,68,34,55,93,41,26,35,50,37,54,50,50,47,51,53,47,51,54,49,53,50,48,50,52,50,51,67,66,40,67,64,50,58,51,50,50,52,52,53,48,50,56,56,52,68,73,46,77,76,75,77,76,55,94,76,84,54,57,71,68,60,54,52,50,55,53,54,60,72,70,55,57,71,72,57,54,53,53,50,51,52,50,52,52,51,51,50,55,53,53,53,56,62,65,75,76,113

Radius of gyration: 30.1 Å; Cα contacts (8 Å, |Δi|>4): 79; chains: 1; boundin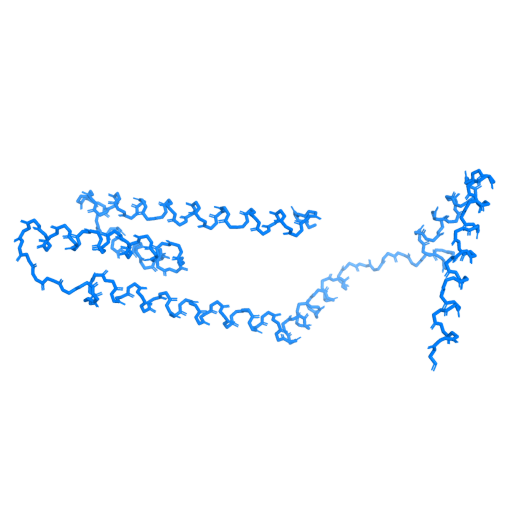g box: 74×34×79 Å